Protein AF-A0A3D1G4U6-F1 (afdb_monomer_lite)

Radius of gyration: 23.6 Å; chains: 1; bounding box: 67×40×67 Å

Foldseek 3Di:
DDDPPDDDDDDDQPFLVSVLVVCVVVVPQEAEAADDPVVVRVVVSVVNSCVVNVHHYHYDDDDDDDDDPPDPDDDDPDLVRVVVPDDPPDDDDDPDPDVNVVSVPPDDDPDDDDPPDDDDD

Sequence (121 aa):
PPDPGIPMRTGGFGGVDGLAEYLKSHAIDVLVDATHPYASRMSANAVEACNRTGIRRLTLWRPAWQASGSDDWREFPDWPTLIDALPDGARVFLAAGQDGMIAFSAPEKSSAPEKAGSRRI

Secondary structure (DSSP, 8-state):
----SS----S---HHHHHHHHHHHTT--EEEE---TT-HHHHHHHHHHHHHHT-EEEE--PPPP---TT------SSHHHHHHTSPTT------SHHHHHHHHTSPPP--PPP-------

pLDDT: mean 86.69, std 17.31, range [35.84, 98.56]

Structure (mmCIF, N/CA/C/O backbone):
data_AF-A0A3D1G4U6-F1
#
_entry.id   AF-A0A3D1G4U6-F1
#
loop_
_atom_site.group_PDB
_atom_site.id
_atom_site.type_symbol
_atom_site.label_atom_id
_atom_site.label_alt_id
_atom_site.label_comp_id
_atom_site.label_asym_id
_atom_site.label_entity_id
_atom_site.label_seq_id
_atom_site.pdbx_PDB_ins_code
_atom_site.Cartn_x
_atom_site.Cartn_y
_atom_site.Cartn_z
_atom_site.occ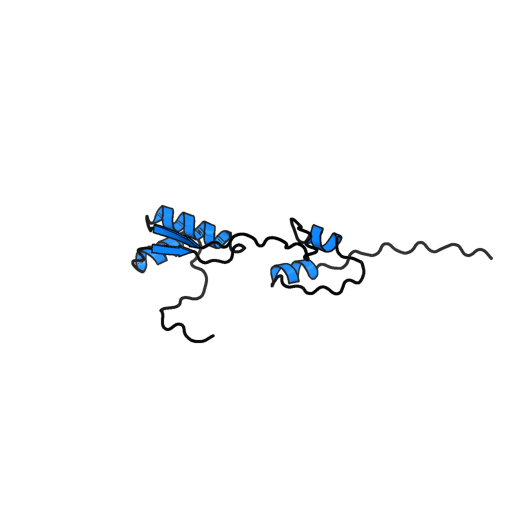upancy
_atom_site.B_iso_or_equiv
_atom_site.auth_seq_id
_atom_site.auth_comp_id
_atom_site.auth_asym_id
_atom_site.auth_atom_id
_atom_site.pdbx_PDB_model_num
ATOM 1 N N . PRO A 1 1 ? -18.555 2.128 -12.667 1.00 64.50 1 PRO A N 1
ATOM 2 C CA . PRO A 1 1 ? -18.678 0.741 -12.150 1.00 64.50 1 PRO A CA 1
ATOM 3 C C . PRO A 1 1 ? -20.097 0.555 -11.600 1.00 64.50 1 PRO A C 1
ATOM 5 O O . PRO A 1 1 ? -20.670 1.565 -11.193 1.00 64.50 1 PRO A O 1
ATOM 8 N N . PRO A 1 2 ? -20.679 -0.655 -11.637 1.00 79.44 2 PRO A N 1
ATOM 9 C CA . PRO A 1 2 ? -21.981 -0.905 -11.020 1.00 79.44 2 PRO A CA 1
ATOM 10 C C . PRO A 1 2 ? -21.927 -0.634 -9.511 1.00 79.44 2 PRO A C 1
ATOM 12 O O . PRO A 1 2 ? -20.878 -0.820 -8.889 1.00 79.44 2 PRO A O 1
ATOM 15 N N . ASP A 1 3 ? -23.044 -0.168 -8.951 1.00 85.19 3 ASP A N 1
ATOM 16 C CA . ASP A 1 3 ? -23.198 0.052 -7.511 1.00 85.19 3 ASP A CA 1
ATOM 17 C C . ASP A 1 3 ? -23.104 -1.299 -6.784 1.00 85.19 3 ASP A C 1
ATOM 19 O O . ASP A 1 3 ? -23.878 -2.209 -7.097 1.00 85.19 3 ASP A O 1
ATOM 23 N N . PRO A 1 4 ? -22.154 -1.474 -5.852 1.00 86.38 4 PRO A N 1
ATOM 24 C CA . PRO A 1 4 ? -21.998 -2.731 -5.137 1.00 86.38 4 PRO A CA 1
ATOM 25 C C . PRO A 1 4 ? -23.122 -3.007 -4.123 1.00 86.38 4 PRO A C 1
ATOM 27 O O . PRO A 1 4 ? -23.116 -4.077 -3.519 1.00 86.38 4 PRO A O 1
ATOM 30 N N . GLY A 1 5 ? -24.076 -2.089 -3.913 1.00 92.75 5 GLY A N 1
ATOM 31 C CA . GLY A 1 5 ? -25.220 -2.304 -3.018 1.00 92.75 5 GLY A CA 1
ATOM 32 C C . GLY A 1 5 ? -24.838 -2.340 -1.536 1.00 92.75 5 GLY A C 1
ATOM 33 O O . GLY A 1 5 ? -25.583 -2.860 -0.707 1.00 92.75 5 GLY A O 1
ATOM 34 N N . ILE A 1 6 ? -23.666 -1.800 -1.203 1.00 91.94 6 ILE A N 1
ATOM 35 C CA . ILE A 1 6 ? -23.134 -1.692 0.155 1.00 91.94 6 ILE A CA 1
ATOM 36 C C . ILE A 1 6 ? -22.736 -0.239 0.428 1.00 91.94 6 ILE A C 1
ATOM 38 O O . ILE A 1 6 ? -22.356 0.468 -0.508 1.00 91.94 6 ILE A O 1
ATOM 42 N N . PRO A 1 7 ? -22.779 0.225 1.690 1.00 92.06 7 PRO A N 1
ATOM 43 C CA . PRO A 1 7 ? -22.301 1.557 2.034 1.00 92.06 7 PRO A CA 1
ATOM 44 C C . PRO A 1 7 ? -20.862 1.772 1.554 1.00 92.06 7 PRO A C 1
ATOM 46 O O . PRO A 1 7 ? -19.962 0.994 1.873 1.00 92.06 7 PRO A O 1
ATOM 49 N N . MET A 1 8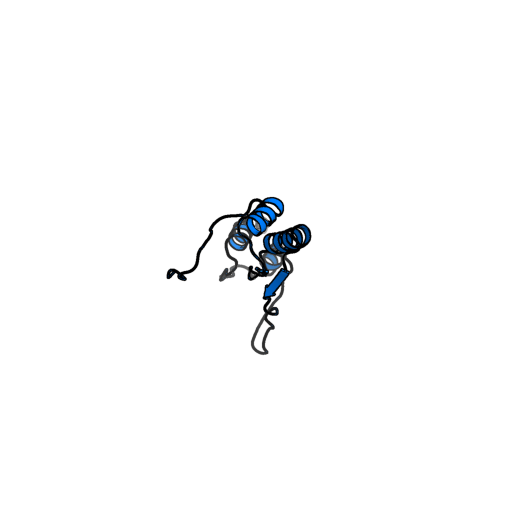 ? -20.645 2.843 0.792 1.00 93.25 8 MET A N 1
ATOM 50 C CA . MET A 1 8 ? -19.332 3.218 0.279 1.00 93.25 8 MET A CA 1
ATOM 51 C C . MET A 1 8 ? -18.896 4.562 0.842 1.00 93.25 8 MET A C 1
ATOM 53 O O . MET A 1 8 ? -19.690 5.490 0.990 1.00 93.25 8 MET A O 1
ATOM 57 N N . ARG A 1 9 ? -17.592 4.682 1.089 1.00 93.31 9 ARG A N 1
ATOM 58 C CA . ARG A 1 9 ? -16.948 5.941 1.446 1.00 93.31 9 ARG A CA 1
ATOM 59 C C . ARG A 1 9 ? -15.796 6.211 0.485 1.00 93.31 9 ARG A C 1
ATOM 61 O O . ARG A 1 9 ? -14.974 5.332 0.237 1.00 93.31 9 ARG A O 1
ATOM 68 N N . THR A 1 10 ? -15.697 7.444 0.001 1.00 94.12 10 THR A N 1
ATOM 69 C CA . THR A 1 10 ? -14.612 7.894 -0.881 1.00 94.12 10 THR A CA 1
ATOM 70 C C . THR A 1 10 ? -13.823 9.021 -0.216 1.00 94.12 10 THR A C 1
ATOM 72 O O . THR A 1 10 ? -14.394 9.874 0.457 1.00 94.12 10 THR A O 1
ATOM 75 N N . GLY A 1 11 ? -12.499 9.015 -0.392 1.00 94.50 11 GLY A N 1
ATOM 76 C CA . GLY A 1 11 ? -11.570 9.989 0.193 1.00 94.50 11 GLY A CA 1
ATOM 77 C C . GLY A 1 11 ? -10.686 9.399 1.296 1.00 94.50 11 GLY A C 1
ATOM 78 O O . GLY A 1 11 ? -10.900 8.279 1.753 1.00 94.50 11 GLY A O 1
ATOM 79 N N . GLY A 1 12 ? -9.676 10.147 1.743 1.00 95.12 12 GLY A N 1
ATOM 80 C CA . GLY A 1 12 ? -8.784 9.714 2.827 1.00 95.12 12 GLY A CA 1
ATOM 81 C C . GLY A 1 12 ? -9.443 9.785 4.207 1.00 95.12 12 GLY A C 1
ATOM 82 O O . GLY A 1 12 ? -10.440 10.480 4.379 1.00 95.12 12 GLY A O 1
ATOM 83 N N . PHE A 1 13 ? -8.876 9.091 5.195 1.00 97.38 13 PHE A N 1
ATOM 84 C CA . PHE A 1 13 ? -9.367 9.104 6.581 1.00 97.38 13 PHE A CA 1
ATOM 85 C C . PHE A 1 13 ? -8.757 10.209 7.450 1.00 97.38 13 PHE A C 1
ATOM 87 O O . PHE A 1 13 ? -9.202 10.389 8.569 1.00 97.38 13 PHE A O 1
ATOM 94 N N . GLY A 1 14 ? -7.752 10.948 6.964 1.00 97.12 14 GLY A N 1
ATOM 95 C CA . GLY A 1 14 ? -6.997 11.891 7.803 1.00 97.12 14 GLY A CA 1
ATOM 96 C C . GLY A 1 14 ? -5.852 11.230 8.581 1.00 97.12 14 GLY A C 1
ATOM 97 O O . GLY A 1 14 ? -5.544 11.629 9.697 1.00 97.12 14 GLY A O 1
ATOM 98 N N . GLY A 1 15 ? -5.217 10.208 7.997 1.00 97.62 15 GLY A N 1
ATOM 99 C CA . GLY A 1 15 ? -4.119 9.475 8.630 1.00 97.62 15 GLY A CA 1
ATOM 100 C C . GLY A 1 15 ? -4.604 8.419 9.622 1.00 97.62 15 GLY A C 1
ATOM 101 O O . GLY A 1 15 ? -5.725 7.923 9.518 1.00 97.62 15 GLY A O 1
ATOM 102 N N . VAL A 1 16 ? -3.728 8.053 10.556 1.00 98.56 16 VAL A N 1
ATOM 103 C CA . VAL A 1 16 ? -3.995 7.040 11.587 1.00 98.56 16 VAL A CA 1
ATOM 104 C C . VAL A 1 16 ? -5.146 7.459 12.498 1.00 98.56 16 VAL A C 1
ATOM 106 O O . VAL A 1 16 ? -6.048 6.661 12.736 1.00 98.56 16 VAL A O 1
ATOM 109 N N . ASP A 1 17 ? -5.120 8.699 12.994 1.00 98.44 17 ASP A N 1
ATOM 110 C CA . ASP A 1 17 ? -6.076 9.167 14.002 1.00 98.44 17 ASP A CA 1
ATOM 111 C C . ASP A 1 17 ? -7.498 9.194 13.456 1.00 98.44 17 ASP A C 1
ATOM 113 O O . ASP A 1 17 ? -8.400 8.610 14.053 1.00 98.44 17 ASP A O 1
ATOM 117 N N . GLY A 1 18 ? -7.686 9.768 12.267 1.00 98.38 18 GLY A N 1
ATOM 118 C CA . GLY A 1 18 ? -9.009 9.795 11.656 1.00 98.38 18 GLY A CA 1
ATOM 119 C C . GLY A 1 18 ? -9.492 8.413 11.194 1.00 98.38 18 GLY A C 1
ATOM 120 O O . GLY A 1 18 ? -10.694 8.151 11.217 1.00 98.38 18 GLY A O 1
ATOM 121 N N . LEU A 1 19 ? -8.592 7.473 10.862 1.00 98.44 19 LEU A N 1
ATOM 122 C CA . LEU A 1 19 ? -8.989 6.078 10.638 1.00 98.44 19 LEU A CA 1
ATOM 123 C C . LEU A 1 19 ? -9.439 5.412 11.947 1.00 98.44 19 LEU A C 1
ATOM 125 O O . LEU A 1 19 ? -10.471 4.750 11.966 1.00 98.44 19 LEU A O 1
ATOM 129 N N . ALA A 1 20 ? -8.708 5.602 13.045 1.00 98.44 20 ALA A N 1
ATOM 130 C CA . ALA A 1 20 ? -9.067 5.052 14.351 1.00 98.44 20 ALA A CA 1
ATOM 131 C C . ALA A 1 20 ? -10.413 5.597 14.861 1.00 98.44 20 ALA A C 1
ATOM 133 O O . ALA A 1 20 ? -11.233 4.840 15.386 1.00 98.44 20 ALA A O 1
ATOM 134 N N . GLU A 1 21 ? -10.660 6.894 14.676 1.00 98.31 21 GLU A N 1
ATOM 135 C CA . GLU A 1 21 ? -11.938 7.527 14.998 1.00 98.31 21 GLU A CA 1
ATOM 136 C 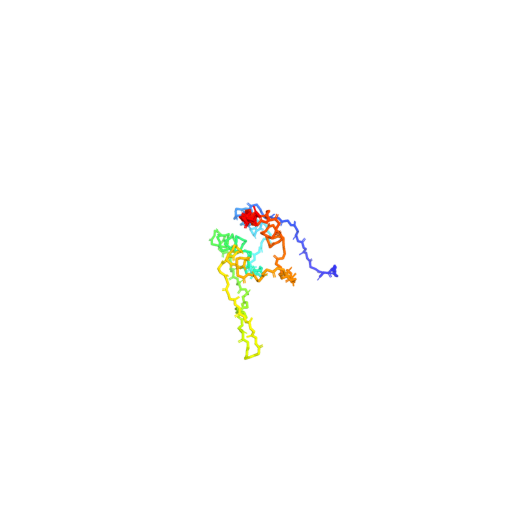C . GLU A 1 21 ? -13.074 6.989 14.124 1.00 98.31 21 GLU A C 1
ATOM 138 O O . GLU A 1 21 ? -14.142 6.650 14.640 1.00 98.31 21 GLU A O 1
ATOM 143 N N . TYR A 1 22 ? -12.842 6.838 12.818 1.00 98.06 22 TYR A N 1
ATOM 144 C CA . TYR A 1 22 ? -13.818 6.249 11.904 1.00 98.06 22 TYR A CA 1
ATOM 145 C C . TYR A 1 22 ? -14.215 4.835 12.339 1.00 98.06 22 TYR A C 1
ATOM 147 O O . TYR A 1 22 ? -15.399 4.536 12.475 1.00 98.06 22 TYR A O 1
ATOM 155 N N . LEU A 1 23 ? -13.224 3.990 12.630 1.00 98.00 23 LEU A N 1
ATOM 156 C CA . LEU A 1 23 ? -13.444 2.620 13.077 1.00 98.00 23 LEU A CA 1
ATOM 157 C C . LEU A 1 23 ? -14.300 2.548 14.356 1.00 98.00 23 LEU A C 1
ATOM 159 O O . LEU A 1 23 ? -15.235 1.751 14.424 1.00 98.00 23 LEU A O 1
ATOM 163 N N . LYS A 1 24 ? -14.027 3.408 15.348 1.00 97.62 24 LYS A N 1
ATOM 164 C CA . LYS A 1 24 ? -14.789 3.458 16.609 1.00 97.62 24 LYS A CA 1
ATOM 165 C C . LYS A 1 24 ? -16.198 4.021 16.425 1.00 97.62 24 LYS A C 1
ATOM 167 O O . LYS A 1 24 ? -17.159 3.421 16.893 1.00 97.62 24 LYS A O 1
ATOM 172 N N . SER A 1 25 ? -16.320 5.163 15.750 1.00 97.38 25 SER A N 1
ATOM 173 C CA . SER A 1 25 ? -17.603 5.857 15.545 1.00 97.38 25 SER A CA 1
ATOM 174 C C . SER A 1 25 ? -18.609 5.032 14.743 1.00 97.38 25 SER A C 1
ATOM 176 O O . SER A 1 25 ? -19.809 5.166 14.956 1.00 97.38 25 SER A O 1
ATOM 178 N N . HIS A 1 26 ? -18.124 4.158 13.859 1.00 96.75 26 HIS A N 1
ATOM 179 C CA . HIS A 1 26 ? -18.958 3.284 13.034 1.00 96.75 26 HIS A CA 1
ATOM 180 C C . HIS A 1 26 ? -19.114 1.875 13.621 1.00 96.75 26 HIS A C 1
ATOM 182 O O . HIS A 1 26 ? -19.671 1.011 12.949 1.00 96.75 26 HIS A O 1
ATOM 188 N N . ALA A 1 27 ? -18.631 1.640 14.849 1.00 96.38 27 ALA A N 1
ATOM 189 C CA . ALA A 1 27 ? -18.687 0.347 15.532 1.00 96.38 27 ALA A CA 1
ATOM 190 C C . ALA A 1 27 ? -18.168 -0.817 14.662 1.00 96.38 27 ALA A C 1
ATOM 192 O O . ALA A 1 27 ? -18.791 -1.870 14.568 1.00 96.38 27 ALA A O 1
ATOM 193 N N . ILE A 1 28 ? -17.032 -0.612 13.987 1.00 97.44 28 ILE A N 1
ATOM 194 C CA . ILE A 1 28 ? -16.430 -1.632 13.124 1.00 97.44 28 ILE A CA 1
ATOM 195 C C . ILE A 1 28 ? -15.710 -2.672 13.990 1.00 97.44 28 ILE A C 1
ATOM 197 O O . ILE A 1 28 ? -14.759 -2.347 14.695 1.00 97.44 28 ILE A O 1
ATOM 201 N N . ASP A 1 29 ? -16.109 -3.940 13.888 1.00 97.12 29 ASP A N 1
ATOM 202 C CA . ASP A 1 29 ? -15.499 -5.037 14.658 1.00 97.12 29 ASP A CA 1
ATOM 203 C C . ASP A 1 29 ? -14.220 -5.608 14.025 1.00 97.12 29 ASP A C 1
ATOM 205 O O . ASP A 1 29 ? -13.343 -6.145 14.716 1.00 97.12 29 ASP A O 1
ATOM 209 N N . VAL A 1 30 ? -14.132 -5.556 12.691 1.00 97.88 30 VAL A N 1
ATOM 210 C CA . VAL A 1 30 ? -13.044 -6.145 11.901 1.00 97.88 30 VAL A CA 1
ATOM 211 C C . VAL A 1 30 ? -12.719 -5.254 10.707 1.00 97.88 30 VAL A C 1
ATOM 213 O O . VAL A 1 30 ? -13.601 -4.896 9.930 1.00 97.88 30 VAL A O 1
ATOM 216 N N . LEU A 1 31 ? -11.433 -4.956 10.520 1.00 97.62 31 LEU A N 1
ATOM 217 C CA . LEU A 1 31 ? -10.909 -4.299 9.327 1.00 97.62 31 LEU A CA 1
ATOM 218 C C . LEU A 1 31 ? -10.284 -5.332 8.380 1.00 97.62 31 LEU A C 1
ATOM 220 O O . LEU A 1 31 ? -9.330 -6.020 8.747 1.00 97.62 31 LEU A O 1
ATOM 224 N N . VAL A 1 32 ? -10.778 -5.402 7.143 1.00 96.81 32 VAL A N 1
ATOM 225 C CA . VAL A 1 32 ? -10.135 -6.162 6.061 1.00 96.81 32 VAL A CA 1
ATOM 226 C C . VAL A 1 32 ? -9.336 -5.194 5.190 1.00 96.81 32 VAL A C 1
ATOM 228 O O . VAL A 1 32 ? -9.902 -4.379 4.466 1.00 96.81 32 VAL A O 1
ATOM 231 N N . ASP A 1 33 ? -8.012 -5.279 5.269 1.00 95.50 33 ASP A N 1
ATOM 232 C CA . ASP A 1 33 ? -7.088 -4.529 4.427 1.00 95.50 33 ASP A CA 1
ATOM 233 C C . ASP A 1 33 ? -6.870 -5.272 3.102 1.00 95.50 33 ASP A C 1
ATOM 235 O O . ASP A 1 33 ? -6.131 -6.258 3.026 1.00 95.50 33 ASP A O 1
ATOM 239 N N . ALA A 1 34 ? -7.560 -4.789 2.070 1.00 93.50 34 ALA A N 1
ATOM 240 C CA . ALA A 1 34 ? -7.445 -5.232 0.682 1.00 93.50 34 ALA A CA 1
ATOM 241 C C . ALA A 1 34 ? -6.829 -4.132 -0.205 1.00 93.50 34 ALA A C 1
ATOM 243 O O . ALA A 1 34 ? -7.201 -3.972 -1.369 1.00 93.50 34 ALA A O 1
ATOM 244 N N . THR A 1 35 ? -5.940 -3.311 0.360 1.00 92.56 35 THR A N 1
ATOM 245 C CA . THR A 1 35 ? -5.256 -2.254 -0.391 1.00 92.56 35 THR A CA 1
ATOM 246 C C . THR A 1 35 ? -4.244 -2.831 -1.388 1.00 92.56 35 THR A C 1
ATOM 248 O O . THR A 1 35 ? -3.765 -3.956 -1.252 1.00 92.56 35 THR A O 1
ATOM 251 N N . HIS A 1 36 ? -3.924 -2.064 -2.435 1.00 88.88 36 HIS A N 1
ATOM 252 C CA . HIS A 1 36 ? -2.899 -2.460 -3.403 1.00 88.88 36 HIS A CA 1
ATOM 253 C C . HIS A 1 36 ? -1.530 -2.610 -2.705 1.00 88.88 36 HIS A C 1
ATOM 255 O O . HIS A 1 36 ? -1.230 -1.784 -1.846 1.00 88.88 36 HIS A O 1
ATOM 261 N N . PRO A 1 37 ? -0.649 -3.556 -3.094 1.00 86.00 37 PRO A N 1
ATOM 262 C CA . PRO A 1 37 ? 0.681 -3.706 -2.483 1.00 86.00 37 PRO A CA 1
ATOM 263 C C . PRO A 1 37 ? 1.535 -2.422 -2.460 1.00 86.00 37 PRO A C 1
ATOM 265 O O . PRO A 1 37 ? 2.295 -2.197 -1.524 1.00 86.00 37 PRO A O 1
ATOM 268 N N . TYR A 1 38 ? 1.372 -1.548 -3.460 1.00 84.81 38 TYR A N 1
ATOM 269 C CA . TYR A 1 38 ? 2.036 -0.233 -3.511 1.00 84.81 38 TYR A CA 1
ATOM 270 C C . TYR A 1 38 ? 1.414 0.832 -2.587 1.00 84.81 38 TYR A C 1
ATOM 272 O O . TYR A 1 38 ? 2.005 1.887 -2.383 1.00 84.81 38 TYR A O 1
ATOM 280 N N . ALA A 1 39 ? 0.255 0.581 -1.974 1.00 89.69 39 ALA A N 1
ATOM 281 C CA . ALA A 1 39 ? -0.399 1.497 -1.036 1.00 89.69 39 ALA A CA 1
ATOM 282 C C . ALA A 1 39 ? 0.150 1.363 0.401 1.00 89.69 39 ALA A C 1
ATOM 284 O O . ALA A 1 39 ? -0.602 1.468 1.373 1.00 89.69 39 ALA A O 1
ATOM 285 N N . SER A 1 40 ? 1.467 1.182 0.539 1.00 90.50 40 SER A N 1
ATOM 286 C CA . SER A 1 40 ? 2.161 0.870 1.799 1.00 90.50 40 SER A CA 1
ATOM 287 C C . SER A 1 40 ? 1.805 1.817 2.948 1.00 90.50 40 SER A C 1
ATOM 289 O O . SER A 1 40 ? 1.601 1.377 4.079 1.00 90.50 40 SER A O 1
ATOM 291 N N . ARG A 1 41 ? 1.646 3.117 2.662 1.00 94.69 41 ARG A N 1
ATOM 292 C CA . ARG A 1 41 ? 1.232 4.121 3.654 1.00 94.69 41 ARG A CA 1
ATOM 293 C C . ARG A 1 41 ? -0.161 3.849 4.225 1.00 94.69 41 ARG A C 1
ATOM 295 O O . ARG A 1 41 ? -0.367 4.023 5.421 1.00 94.69 41 ARG A O 1
ATOM 302 N N . MET A 1 42 ? -1.126 3.451 3.393 1.00 95.88 42 MET A N 1
ATOM 303 C CA . MET A 1 42 ? -2.481 3.159 3.869 1.00 95.88 42 MET A CA 1
ATOM 304 C C . MET A 1 42 ? -2.496 1.880 4.708 1.00 95.88 42 MET A C 1
ATOM 306 O O . MET A 1 42 ? -3.109 1.870 5.773 1.00 95.88 42 MET A O 1
ATOM 310 N N . SER A 1 43 ? -1.767 0.844 4.284 1.00 95.38 43 SER A N 1
ATOM 311 C CA . SER A 1 43 ? -1.635 -0.400 5.052 1.00 95.38 43 SER A CA 1
ATOM 312 C C . SER A 1 43 ? -0.962 -0.154 6.409 1.00 95.38 43 SER A C 1
ATOM 314 O O . SER A 1 43 ? -1.432 -0.643 7.434 1.00 95.38 43 SER A O 1
ATOM 316 N N . ALA A 1 44 ? 0.088 0.676 6.455 1.00 96.81 44 ALA A N 1
ATOM 317 C CA . ALA A 1 44 ? 0.736 1.082 7.705 1.00 96.81 44 ALA A CA 1
ATOM 318 C C . ALA A 1 44 ? -0.224 1.848 8.630 1.00 96.81 44 ALA A C 1
ATOM 320 O O . ALA A 1 44 ? -0.297 1.560 9.825 1.00 96.81 44 ALA A O 1
ATOM 321 N N . ASN A 1 45 ? -1.021 2.768 8.076 1.00 97.94 45 ASN A N 1
ATOM 322 C CA . ASN A 1 45 ? -2.040 3.473 8.851 1.00 97.94 45 ASN A CA 1
ATOM 323 C C . ASN A 1 45 ? -3.092 2.513 9.424 1.00 97.94 45 ASN A C 1
ATOM 325 O O . ASN A 1 45 ? -3.503 2.676 10.570 1.00 97.94 45 ASN A O 1
ATOM 329 N N . ALA A 1 46 ? -3.516 1.514 8.644 1.00 97.56 46 ALA A N 1
ATOM 330 C CA . ALA A 1 46 ? -4.469 0.495 9.072 1.00 97.56 46 ALA A CA 1
ATOM 331 C C . ALA A 1 46 ? -3.925 -0.364 10.222 1.00 97.56 46 ALA A C 1
ATOM 333 O O . ALA A 1 46 ? -4.647 -0.615 11.185 1.00 97.56 46 ALA A O 1
ATOM 334 N N . VAL A 1 47 ? -2.653 -0.776 10.155 1.00 97.69 47 VAL A N 1
ATOM 335 C CA . VAL A 1 47 ? -1.972 -1.488 11.251 1.00 97.69 47 VAL A CA 1
ATOM 336 C C . VAL A 1 47 ? -2.027 -0.665 12.535 1.00 97.69 47 VAL A C 1
ATOM 338 O O . VAL A 1 47 ? -2.512 -1.151 13.556 1.00 97.69 47 VAL A O 1
ATOM 341 N N . GLU A 1 48 ? -1.578 0.586 12.477 1.00 98.44 48 GLU A N 1
ATOM 342 C CA . GLU A 1 48 ? -1.486 1.437 13.661 1.00 98.44 48 GLU A CA 1
ATOM 343 C C . GLU A 1 48 ? -2.869 1.800 14.228 1.00 98.44 48 GLU A C 1
ATOM 345 O O . GLU A 1 48 ? -3.081 1.750 15.440 1.00 98.44 48 GLU A O 1
ATOM 350 N N . ALA A 1 49 ? -3.849 2.106 13.374 1.00 98.38 49 ALA A N 1
ATOM 351 C CA . ALA A 1 49 ? -5.209 2.401 13.818 1.00 98.38 49 ALA A CA 1
ATOM 352 C C . ALA A 1 49 ? -5.857 1.192 14.514 1.00 98.38 49 ALA A C 1
ATOM 354 O O . ALA A 1 49 ? -6.487 1.345 15.563 1.00 98.38 49 ALA A O 1
ATOM 355 N N . CYS A 1 50 ? -5.671 -0.021 13.985 1.00 98.19 50 CYS A N 1
ATOM 356 C CA . CYS A 1 50 ? -6.134 -1.247 14.636 1.00 98.19 50 CYS A CA 1
ATOM 357 C C . CYS A 1 50 ? -5.437 -1.480 15.983 1.00 98.19 50 CYS A C 1
ATOM 359 O O . CYS A 1 50 ? -6.115 -1.782 16.964 1.00 98.19 50 CYS A O 1
ATOM 361 N N . ASN A 1 51 ? -4.123 -1.244 16.076 1.00 97.94 51 ASN A N 1
ATOM 362 C CA . ASN A 1 51 ? -3.388 -1.342 17.343 1.00 97.94 51 ASN A CA 1
ATOM 363 C C . ASN A 1 51 ? -3.942 -0.378 18.409 1.00 97.94 51 ASN A C 1
ATOM 365 O O . ASN A 1 51 ? -4.128 -0.772 19.558 1.00 97.94 51 ASN A O 1
ATOM 369 N N . ARG A 1 52 ? -4.262 0.868 18.032 1.00 97.81 52 ARG A N 1
ATOM 370 C CA . ARG A 1 52 ? -4.820 1.888 18.946 1.00 97.81 52 ARG A CA 1
ATOM 371 C C . ARG A 1 52 ? -6.257 1.613 19.383 1.00 97.81 52 ARG A C 1
ATOM 373 O O . ARG A 1 52 ? -6.689 2.074 20.439 1.00 97.81 52 ARG A O 1
ATOM 380 N N . THR A 1 53 ? -7.034 0.947 18.538 1.00 97.94 53 THR A N 1
ATOM 381 C CA . THR A 1 53 ? -8.472 0.725 18.756 1.00 97.94 53 THR A CA 1
ATOM 382 C C . THR A 1 53 ? -8.774 -0.641 19.366 1.00 97.94 53 THR A C 1
ATOM 384 O O . THR A 1 53 ? -9.839 -0.802 19.951 1.00 97.94 53 THR A O 1
ATOM 387 N N . GLY A 1 54 ? -7.859 -1.608 19.241 1.00 97.50 54 GLY A N 1
ATOM 388 C CA . GLY A 1 54 ? -8.096 -3.010 19.590 1.00 97.50 54 GLY A CA 1
ATOM 389 C C . GLY A 1 54 ? -8.924 -3.775 18.548 1.00 97.50 54 GLY A C 1
ATOM 390 O O . GLY A 1 54 ? -9.282 -4.928 18.780 1.00 97.50 54 GLY A O 1
ATOM 391 N N . ILE A 1 55 ? -9.234 -3.158 17.403 1.00 98.00 55 ILE A N 1
ATOM 392 C CA . ILE A 1 55 ? -10.030 -3.773 16.334 1.00 98.00 55 ILE A CA 1
ATOM 393 C C . ILE A 1 55 ? -9.192 -4.803 15.588 1.00 98.00 55 ILE A C 1
ATOM 395 O O . ILE A 1 55 ? -8.039 -4.559 15.222 1.00 98.00 55 ILE A O 1
ATOM 399 N N . ARG A 1 56 ? -9.789 -5.970 15.331 1.00 97.69 56 ARG A N 1
ATOM 400 C CA . ARG A 1 56 ? -9.114 -7.059 14.622 1.00 97.69 56 ARG A CA 1
ATOM 401 C C . ARG A 1 56 ? -8.880 -6.677 13.167 1.00 97.69 56 ARG A C 1
ATOM 403 O O . ARG A 1 56 ? -9.747 -6.098 12.520 1.00 97.69 56 ARG A O 1
ATOM 410 N N . ARG A 1 57 ? -7.718 -7.055 12.638 1.00 97.38 57 ARG A N 1
ATOM 411 C CA . ARG A 1 57 ? -7.310 -6.752 11.266 1.00 97.38 57 ARG A CA 1
ATOM 412 C C . ARG A 1 57 ? -6.961 -8.026 10.512 1.00 97.38 57 ARG A C 1
ATOM 414 O O . ARG A 1 57 ? -6.228 -8.863 11.032 1.00 97.38 57 ARG A O 1
ATOM 421 N N . LEU A 1 58 ? -7.437 -8.134 9.278 1.00 96.94 58 LEU A N 1
ATOM 422 C CA . LEU A 1 58 ? -7.038 -9.155 8.312 1.00 96.94 58 LEU A CA 1
ATOM 423 C C . LEU A 1 58 ? -6.440 -8.460 7.089 1.00 96.94 58 LEU A C 1
ATOM 425 O O . LEU A 1 58 ? -7.056 -7.543 6.561 1.00 96.94 58 LEU A O 1
ATOM 429 N N . THR A 1 59 ? -5.277 -8.905 6.617 1.00 93.75 59 THR A N 1
ATOM 430 C CA . THR A 1 59 ? -4.718 -8.442 5.338 1.00 93.75 59 THR A CA 1
ATOM 431 C C . THR A 1 59 ? -4.808 -9.548 4.313 1.00 93.75 59 THR A C 1
ATOM 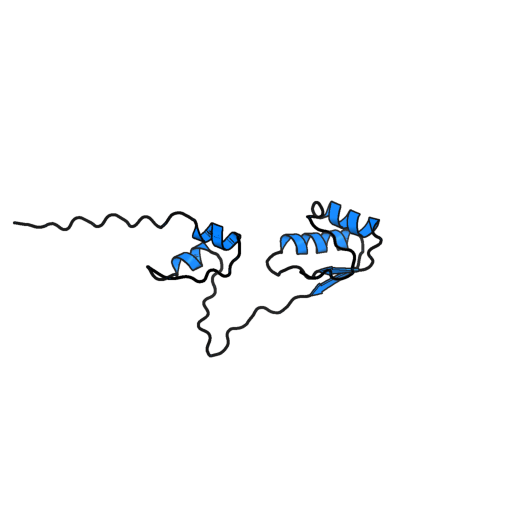433 O O . THR A 1 59 ? -4.391 -10.675 4.572 1.00 93.75 59 THR A O 1
ATOM 436 N N . LEU A 1 60 ? -5.323 -9.205 3.138 1.00 90.38 60 LEU A N 1
ATOM 437 C CA . LEU A 1 60 ? -5.341 -10.093 1.988 1.00 90.38 60 LEU A CA 1
ATOM 438 C C . LEU A 1 60 ? -4.210 -9.683 1.051 1.00 90.38 60 LEU A C 1
ATOM 440 O O . LEU A 1 60 ? -4.269 -8.628 0.426 1.00 90.38 60 LEU A O 1
ATOM 444 N N . TRP A 1 61 ? -3.182 -10.523 0.948 1.00 85.94 61 TRP A N 1
ATOM 445 C CA . TRP A 1 61 ? -2.072 -10.298 0.028 1.00 85.94 61 TRP A CA 1
ATOM 446 C C . TRP A 1 61 ? -1.967 -11.442 -0.971 1.00 85.94 61 TRP A C 1
ATOM 448 O O . TRP A 1 61 ? -2.113 -12.612 -0.613 1.00 85.94 61 TRP A O 1
ATOM 458 N N . ARG A 1 62 ? -1.722 -11.099 -2.236 1.00 86.31 62 ARG A N 1
ATOM 459 C CA . ARG A 1 62 ? -1.313 -12.075 -3.245 1.00 86.31 62 ARG A CA 1
ATOM 460 C C . ARG A 1 62 ? 0.214 -12.111 -3.288 1.00 86.31 62 ARG A C 1
ATOM 462 O O . ARG A 1 62 ? 0.815 -11.039 -3.234 1.00 86.31 62 ARG A O 1
ATOM 469 N N . PRO A 1 63 ? 0.833 -13.298 -3.411 1.00 87.19 63 PRO A N 1
ATOM 470 C CA . PRO A 1 63 ? 2.263 -13.392 -3.667 1.00 87.19 63 PRO A CA 1
ATOM 471 C C . PRO A 1 63 ? 2.656 -12.571 -4.895 1.00 87.19 63 PRO A C 1
ATOM 473 O O . PRO A 1 63 ? 1.861 -12.431 -5.830 1.00 87.19 63 PRO A O 1
ATOM 476 N N . ALA A 1 64 ? 3.891 -1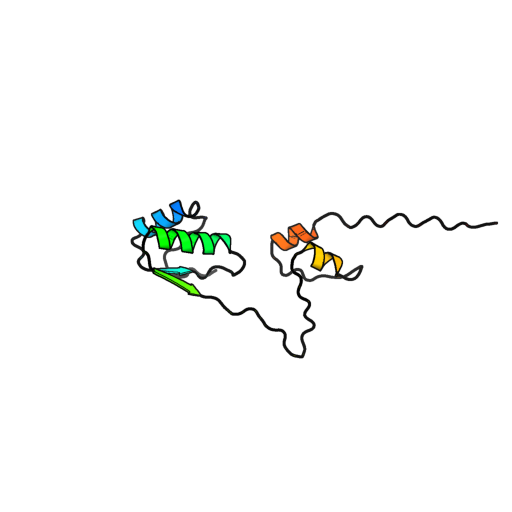2.071 -4.894 1.00 90.25 64 ALA A N 1
ATOM 477 C CA . ALA A 1 64 ? 4.479 -11.479 -6.086 1.00 90.25 64 ALA A CA 1
ATOM 478 C C . ALA A 1 64 ? 4.407 -12.475 -7.252 1.00 90.25 64 ALA A C 1
ATOM 480 O O . ALA A 1 64 ? 4.534 -13.691 -7.057 1.00 90.25 64 ALA A O 1
ATOM 481 N N . TRP A 1 65 ? 4.182 -11.959 -8.458 1.00 92.81 65 TRP A N 1
ATOM 482 C CA . TRP A 1 65 ? 4.252 -12.797 -9.643 1.00 92.81 65 TRP A CA 1
ATOM 483 C C . TRP A 1 65 ? 5.661 -13.359 -9.817 1.00 92.81 65 TRP A C 1
ATOM 485 O O . TRP A 1 65 ? 6.646 -12.733 -9.435 1.00 92.81 65 TRP A O 1
ATOM 495 N N . GLN A 1 66 ? 5.731 -14.545 -10.406 1.00 94.44 66 GLN A N 1
ATOM 496 C CA . GLN A 1 66 ? 6.982 -15.210 -10.735 1.00 94.44 66 GLN A CA 1
ATOM 497 C C . GLN A 1 66 ? 7.052 -15.363 -12.247 1.00 94.44 66 GLN A C 1
ATOM 499 O O . GLN A 1 66 ? 6.057 -15.754 -12.864 1.00 94.44 66 GLN A O 1
ATOM 504 N N . ALA A 1 67 ? 8.214 -15.062 -12.821 1.00 94.38 67 ALA A N 1
ATOM 505 C CA . ALA A 1 67 ? 8.469 -15.291 -14.234 1.00 94.38 67 ALA A CA 1
ATOM 506 C C . ALA A 1 67 ? 8.335 -16.789 -14.556 1.00 94.38 67 ALA A C 1
ATOM 508 O O . ALA A 1 67 ? 8.849 -17.649 -13.835 1.00 94.38 67 ALA A O 1
ATOM 509 N N . SER A 1 68 ? 7.635 -17.103 -15.639 1.00 93.25 68 SER A N 1
ATOM 510 C CA . SER A 1 68 ? 7.579 -18.443 -16.216 1.00 93.25 68 SER A CA 1
ATOM 511 C C . SER A 1 68 ? 8.720 -18.653 -17.220 1.00 93.25 68 SER A C 1
ATOM 513 O O . SER A 1 68 ? 9.422 -17.718 -17.593 1.00 93.25 68 SER A O 1
ATOM 515 N N . GLY A 1 69 ? 8.919 -19.888 -17.692 1.00 92.88 69 GLY A N 1
ATOM 516 C CA . GLY A 1 69 ? 10.051 -20.227 -18.568 1.00 92.88 69 GLY A CA 1
ATOM 517 C C . GLY A 1 69 ? 10.090 -19.502 -19.922 1.00 92.88 69 GLY A C 1
ATOM 518 O O . GLY A 1 69 ? 11.117 -19.542 -20.590 1.00 92.88 69 GLY A O 1
ATOM 519 N N . SER A 1 70 ? 8.999 -18.855 -20.337 1.00 93.94 70 SER A N 1
ATOM 520 C CA . SER A 1 70 ? 8.929 -18.052 -21.566 1.00 93.94 70 SER A CA 1
ATOM 521 C C . SER A 1 70 ? 9.060 -16.543 -21.335 1.00 93.94 70 SER A C 1
ATOM 523 O O . SER A 1 70 ? 9.037 -15.785 -22.302 1.00 93.94 70 SER A O 1
ATOM 525 N N . ASP A 1 71 ? 9.154 -16.101 -20.084 1.00 96.56 71 ASP A N 1
ATOM 526 C CA . ASP A 1 71 ? 9.188 -14.688 -19.725 1.00 96.56 71 ASP A CA 1
ATOM 527 C C . ASP A 1 71 ? 10.629 -14.141 -19.713 1.00 96.56 71 ASP A C 1
ATOM 529 O O . ASP A 1 71 ? 11.517 -14.718 -19.090 1.00 96.56 71 ASP A O 1
ATOM 533 N N . ASP A 1 72 ? 10.862 -12.992 -20.358 1.00 94.62 72 ASP A N 1
ATOM 534 C CA . ASP A 1 72 ? 12.127 -12.230 -20.290 1.00 94.62 72 ASP A CA 1
ATOM 535 C C . ASP A 1 72 ? 11.968 -11.062 -19.307 1.00 94.62 72 ASP A C 1
ATOM 537 O O . ASP A 1 72 ? 11.805 -9.902 -19.692 1.00 94.62 72 ASP A O 1
ATOM 541 N N . TRP A 1 73 ? 11.902 -11.385 -18.014 1.00 95.44 73 TRP A N 1
ATOM 542 C CA . TRP A 1 73 ? 11.749 -10.384 -16.958 1.00 95.44 73 TRP A CA 1
ATOM 543 C C . TRP A 1 73 ? 13.103 -9.849 -16.507 1.00 95.44 73 TRP A C 1
ATOM 545 O O . TRP A 1 73 ? 14.064 -10.593 -16.315 1.00 95.44 73 TRP A O 1
ATOM 555 N N . ARG A 1 74 ? 13.152 -8.538 -16.277 1.00 94.94 74 ARG A N 1
ATOM 556 C CA . ARG A 1 74 ? 14.246 -7.860 -15.580 1.00 94.94 74 ARG A CA 1
ATOM 557 C C . ARG A 1 74 ? 13.635 -7.054 -14.451 1.00 94.94 74 ARG A C 1
ATOM 559 O O . ARG A 1 74 ? 12.703 -6.283 -14.676 1.00 94.94 74 ARG A O 1
ATOM 566 N N . GLU A 1 75 ? 14.142 -7.264 -13.249 1.00 94.81 75 GLU A N 1
ATOM 567 C CA . GLU A 1 75 ? 13.687 -6.556 -12.060 1.00 94.81 75 GLU A CA 1
ATOM 568 C C . GLU A 1 75 ? 14.585 -5.349 -11.806 1.00 94.81 75 GLU A C 1
ATOM 570 O O . GLU A 1 75 ? 15.811 -5.440 -11.897 1.00 94.81 75 GLU A O 1
ATOM 575 N N . PHE A 1 76 ? 13.964 -4.221 -11.477 1.00 94.62 76 PHE A N 1
ATOM 576 C CA . PHE A 1 76 ? 14.652 -2.975 -11.169 1.00 94.62 76 PHE A CA 1
ATOM 577 C C . PHE A 1 76 ? 14.161 -2.456 -9.817 1.00 94.62 76 PHE A C 1
ATOM 579 O O . PHE A 1 76 ? 12.958 -2.518 -9.547 1.00 94.62 76 PHE A O 1
ATOM 586 N N . PRO A 1 77 ? 15.060 -1.954 -8.956 1.00 93.06 77 PRO A N 1
ATOM 587 C CA . PRO A 1 77 ? 14.683 -1.455 -7.637 1.00 93.06 77 PRO A CA 1
ATOM 588 C C . PRO A 1 77 ? 13.941 -0.112 -7.695 1.00 93.06 77 PRO A C 1
ATOM 590 O O . PRO A 1 77 ? 13.236 0.235 -6.748 1.00 93.06 77 PRO A O 1
ATOM 593 N N . ASP A 1 78 ? 14.100 0.649 -8.782 1.00 90.69 78 ASP A N 1
ATOM 594 C CA . ASP A 1 78 ? 13.551 1.993 -8.931 1.00 90.69 78 ASP A CA 1
ATOM 595 C C . ASP A 1 78 ? 13.380 2.406 -10.405 1.00 90.69 78 ASP A C 1
ATOM 597 O O . ASP A 1 78 ? 13.798 1.715 -11.337 1.00 90.69 78 ASP A O 1
ATOM 601 N N . TRP A 1 79 ? 12.727 3.552 -10.620 1.00 92.06 79 TRP A N 1
ATOM 602 C CA . TRP A 1 79 ? 12.487 4.079 -11.963 1.00 92.06 79 TRP A CA 1
ATOM 603 C C . TRP A 1 79 ? 13.759 4.507 -12.706 1.00 92.06 79 TRP A C 1
ATOM 605 O O . TRP A 1 79 ? 13.862 4.161 -13.882 1.00 92.06 79 TRP A O 1
ATOM 615 N N . PRO A 1 80 ? 14.721 5.232 -12.096 1.00 92.12 80 PRO A N 1
ATOM 616 C CA . PRO A 1 80 ? 15.941 5.627 -12.798 1.00 92.12 80 PRO A CA 1
ATOM 617 C C . PRO A 1 80 ? 16.730 4.442 -13.360 1.00 92.12 80 PRO A C 1
ATOM 619 O O . PRO A 1 80 ? 17.102 4.465 -14.529 1.00 92.12 80 PRO A O 1
ATOM 622 N N . THR A 1 81 ? 16.925 3.382 -12.570 1.00 94.44 81 THR A N 1
ATOM 623 C CA . THR A 1 81 ? 17.654 2.182 -13.019 1.00 94.44 81 THR A CA 1
ATOM 624 C C . THR A 1 81 ? 16.939 1.456 -14.156 1.00 94.44 81 THR A C 1
ATOM 626 O O . THR A 1 81 ? 17.594 0.980 -15.082 1.00 94.44 81 THR A O 1
ATOM 629 N N . LEU A 1 82 ? 15.604 1.420 -14.133 1.00 94.56 82 LEU A N 1
ATOM 630 C CA . LEU A 1 82 ? 14.802 0.903 -15.240 1.00 94.56 82 LEU A CA 1
ATOM 631 C C . LEU A 1 82 ? 14.978 1.750 -16.504 1.00 94.56 82 LEU A C 1
ATOM 633 O O . LEU A 1 82 ? 15.215 1.197 -17.575 1.00 94.56 82 LEU A O 1
ATOM 637 N N . ILE A 1 83 ? 14.866 3.078 -16.390 1.00 92.50 83 ILE A N 1
ATOM 638 C CA . ILE A 1 83 ? 14.977 4.009 -17.524 1.00 92.50 83 ILE A CA 1
ATOM 639 C C . ILE A 1 83 ? 16.369 3.922 -18.157 1.00 92.50 83 ILE A C 1
ATOM 641 O O . ILE A 1 83 ? 16.485 3.890 -19.379 1.00 92.50 83 ILE A O 1
ATOM 645 N N . ASP A 1 84 ? 17.417 3.819 -17.339 1.00 92.69 84 ASP A N 1
ATOM 646 C CA . ASP A 1 84 ? 18.800 3.674 -17.797 1.00 92.69 84 ASP A CA 1
ATOM 647 C C . ASP A 1 84 ? 19.061 2.365 -18.550 1.00 92.69 84 ASP A C 1
ATOM 649 O O . ASP A 1 84 ? 19.956 2.316 -19.393 1.00 92.69 84 ASP A O 1
ATOM 653 N N . ALA A 1 85 ? 18.292 1.315 -18.261 1.00 94.94 85 ALA A N 1
ATOM 654 C CA . ALA A 1 85 ? 18.413 0.014 -18.906 1.00 94.94 85 ALA A CA 1
ATOM 655 C C . ALA A 1 85 ? 17.615 -0.105 -20.216 1.00 94.94 85 ALA A C 1
ATOM 657 O O . ALA A 1 85 ? 17.724 -1.123 -20.908 1.00 94.94 85 ALA A O 1
ATOM 658 N N . LEU A 1 86 ? 16.796 0.894 -20.561 1.00 93.62 86 LEU A N 1
ATOM 659 C CA . LEU A 1 86 ? 16.041 0.882 -21.808 1.00 93.62 86 LEU A CA 1
ATOM 660 C C . LEU A 1 86 ? 16.971 1.107 -23.011 1.00 93.62 86 LEU A C 1
ATOM 662 O O . LEU A 1 86 ? 17.817 1.999 -22.971 1.00 93.62 86 LEU A O 1
ATOM 666 N N . PRO A 1 87 ? 16.801 0.348 -24.109 1.00 92.94 87 PRO A N 1
ATOM 667 C CA . PRO A 1 87 ? 17.499 0.630 -25.356 1.00 92.94 87 PRO A CA 1
ATOM 668 C C . PRO A 1 87 ? 17.127 2.001 -25.927 1.00 92.94 87 PRO A C 1
ATOM 670 O O . PRO A 1 87 ? 15.975 2.439 -25.826 1.00 92.94 87 PRO A O 1
ATOM 673 N N . ASP A 1 88 ? 18.073 2.626 -26.624 1.00 90.44 88 ASP A N 1
ATOM 674 C CA . ASP A 1 88 ? 17.819 3.866 -27.354 1.00 90.44 88 ASP A CA 1
ATOM 675 C C . ASP A 1 88 ? 16.680 3.679 -28.373 1.00 90.44 88 ASP A C 1
ATOM 677 O O . ASP A 1 88 ? 16.645 2.714 -29.141 1.00 90.44 88 ASP A O 1
ATOM 681 N N . GLY A 1 89 ? 15.719 4.608 -28.372 1.00 90.31 89 GLY A N 1
ATOM 682 C CA . GLY A 1 89 ? 14.554 4.564 -29.264 1.00 90.31 89 GLY A CA 1
ATOM 683 C C . GLY A 1 89 ? 13.482 3.529 -28.892 1.00 90.31 89 GLY A C 1
ATOM 684 O O . GLY A 1 89 ? 12.605 3.242 -29.714 1.00 90.31 89 GLY A O 1
ATOM 685 N N . ALA A 1 90 ? 13.517 2.962 -27.679 1.00 92.56 90 ALA A N 1
ATOM 686 C CA . ALA A 1 90 ? 12.509 2.010 -27.221 1.00 92.56 90 ALA A CA 1
ATOM 687 C C . ALA A 1 90 ? 11.080 2.588 -27.257 1.00 92.56 90 ALA A C 1
ATOM 689 O O . ALA A 1 90 ? 10.806 3.705 -26.819 1.00 92.56 90 ALA A O 1
ATOM 690 N N . ARG A 1 91 ? 10.129 1.776 -27.732 1.00 93.44 91 ARG A N 1
ATOM 691 C CA . ARG A 1 91 ? 8.691 2.075 -27.686 1.00 93.44 91 ARG A CA 1
ATOM 692 C C . ARG A 1 91 ? 8.073 1.366 -26.486 1.00 93.44 91 ARG A C 1
ATOM 694 O O . ARG A 1 91 ? 7.698 0.200 -26.577 1.00 93.44 91 ARG A O 1
ATOM 701 N N . VAL A 1 92 ? 8.007 2.064 -25.358 1.00 91.75 92 VAL A N 1
ATOM 702 C CA . VAL A 1 92 ? 7.612 1.482 -24.068 1.00 91.75 92 VAL A CA 1
ATOM 703 C C . VAL A 1 92 ? 6.092 1.455 -23.912 1.00 91.75 92 VAL A C 1
ATOM 705 O O . VAL A 1 92 ? 5.421 2.473 -24.078 1.00 91.75 92 VAL A O 1
ATOM 708 N N . PHE A 1 93 ? 5.544 0.300 -23.528 1.00 93.00 93 PHE A N 1
ATOM 709 C CA . PHE A 1 93 ? 4.196 0.225 -22.968 1.00 93.00 93 PHE A CA 1
ATOM 710 C C . PHE A 1 93 ? 4.259 0.453 -21.451 1.00 93.00 93 PHE A C 1
ATOM 712 O O . PHE A 1 93 ? 4.674 -0.425 -20.698 1.00 93.00 93 PHE A O 1
ATOM 719 N N . LEU A 1 94 ? 3.874 1.651 -21.001 1.00 91.19 94 LEU A N 1
ATOM 720 C CA . LEU A 1 94 ? 4.012 2.068 -19.605 1.00 91.19 94 LEU A CA 1
ATOM 721 C C . LEU A 1 94 ? 2.764 1.725 -18.773 1.00 91.19 94 LEU A C 1
ATOM 723 O O . LEU A 1 94 ? 1.855 2.537 -18.615 1.00 91.19 94 LEU A O 1
ATOM 727 N N . ALA A 1 95 ? 2.742 0.527 -18.190 1.00 92.06 95 ALA A N 1
ATOM 728 C CA . ALA A 1 95 ? 1.677 0.064 -17.293 1.00 92.06 95 ALA A CA 1
ATOM 729 C C . ALA A 1 95 ? 1.932 0.434 -15.810 1.00 92.06 95 ALA A C 1
ATOM 731 O O . ALA A 1 95 ? 1.792 -0.402 -14.923 1.00 92.06 95 ALA A O 1
ATOM 732 N N . ALA A 1 96 ? 2.335 1.682 -15.537 1.00 88.06 96 ALA A N 1
ATOM 733 C CA . ALA A 1 96 ? 2.870 2.112 -14.234 1.00 88.06 96 ALA A CA 1
ATOM 734 C C . ALA A 1 96 ? 2.051 3.199 -13.504 1.00 88.06 96 ALA A C 1
ATOM 736 O O . ALA A 1 96 ? 2.475 3.721 -12.472 1.00 88.06 96 ALA A O 1
ATOM 737 N N . GLY A 1 97 ? 0.879 3.562 -14.032 1.00 86.50 97 GLY A N 1
ATOM 738 C CA . GLY A 1 97 ? 0.041 4.613 -13.450 1.00 86.50 97 GLY A CA 1
ATOM 739 C C . GLY A 1 97 ? 0.731 5.984 -13.411 1.00 86.50 97 GLY A C 1
ATOM 740 O O . GLY A 1 97 ? 1.631 6.270 -14.200 1.00 86.50 97 GLY A O 1
ATOM 741 N N . GLN A 1 98 ? 0.287 6.855 -12.501 1.00 86.31 98 GLN A N 1
ATOM 742 C CA . GLN A 1 98 ? 0.728 8.253 -12.449 1.00 86.31 98 GLN A CA 1
ATOM 743 C C . GLN A 1 98 ? 2.199 8.421 -12.049 1.00 86.31 98 GLN A C 1
ATOM 745 O O . GLN A 1 98 ? 2.896 9.218 -12.672 1.00 86.31 98 GLN A O 1
ATOM 750 N N . ASP A 1 99 ? 2.685 7.661 -11.067 1.00 84.81 99 ASP A N 1
ATOM 751 C CA . ASP A 1 99 ? 4.078 7.768 -10.608 1.00 84.81 99 ASP A CA 1
ATOM 752 C C . ASP A 1 99 ? 5.061 7.403 -11.726 1.00 84.81 99 ASP A C 1
ATOM 754 O O . ASP A 1 99 ? 6.050 8.103 -11.942 1.00 84.81 99 ASP A O 1
ATOM 758 N N . GLY A 1 100 ? 4.741 6.363 -12.503 1.00 86.50 100 GLY A N 1
ATOM 759 C CA . GLY A 1 100 ? 5.514 6.011 -13.690 1.00 86.50 100 GLY A CA 1
ATOM 760 C C . GLY A 1 100 ? 5.484 7.110 -14.753 1.00 86.50 100 GLY A C 1
ATOM 761 O O . GLY A 1 100 ? 6.526 7.441 -15.310 1.00 86.50 100 GLY A O 1
ATOM 762 N N . MET A 1 101 ? 4.326 7.733 -15.011 1.00 87.12 101 MET A N 1
ATOM 763 C CA . MET A 1 101 ? 4.252 8.858 -15.956 1.00 87.12 101 MET A CA 1
ATOM 764 C C . MET A 1 101 ? 5.163 10.015 -15.536 1.00 87.12 101 MET A C 1
ATOM 766 O O . MET A 1 101 ? 5.836 10.591 -16.386 1.00 87.12 101 MET A O 1
ATOM 770 N N . ILE A 1 102 ? 5.218 10.338 -14.241 1.00 87.88 102 ILE A N 1
ATOM 771 C CA . ILE A 1 102 ? 6.103 11.387 -13.717 1.00 87.88 102 ILE A CA 1
ATOM 772 C C . ILE A 1 102 ? 7.568 11.009 -13.946 1.00 87.88 102 ILE A C 1
ATOM 774 O O . ILE A 1 102 ? 8.331 11.829 -14.454 1.00 87.88 102 ILE A O 1
ATOM 778 N N . ALA A 1 103 ? 7.951 9.769 -13.628 1.00 87.31 103 ALA A N 1
ATOM 779 C CA . ALA A 1 103 ? 9.325 9.304 -13.791 1.00 87.31 103 ALA A CA 1
ATOM 780 C C . ALA A 1 103 ? 9.809 9.369 -15.251 1.00 87.31 103 ALA A C 1
ATOM 782 O O . ALA A 1 103 ? 10.941 9.770 -15.506 1.00 87.31 103 ALA A O 1
ATOM 783 N N . PHE A 1 104 ? 8.939 9.039 -16.208 1.00 85.62 104 PHE A N 1
ATOM 784 C CA . PHE A 1 104 ? 9.243 9.077 -17.643 1.00 85.62 104 PHE A CA 1
ATOM 785 C C . PHE A 1 104 ? 9.092 10.465 -18.286 1.00 85.62 104 PHE A C 1
ATOM 787 O O . PHE A 1 104 ? 9.502 10.650 -19.427 1.00 85.62 104 PHE A O 1
ATOM 794 N N . SER A 1 105 ? 8.515 11.441 -17.577 1.00 81.88 105 SER A N 1
ATOM 795 C CA . SER A 1 105 ? 8.377 12.824 -18.062 1.00 81.88 105 SER A CA 1
ATOM 796 C C . SER A 1 105 ? 9.574 13.711 -17.696 1.00 81.88 105 SER A C 1
ATOM 798 O O . SER A 1 105 ? 9.589 14.892 -18.047 1.00 81.88 105 SER A O 1
ATOM 800 N N . ALA A 1 106 ? 10.563 13.180 -16.969 1.00 63.66 106 ALA A N 1
ATOM 801 C CA . ALA A 1 106 ? 11.802 13.898 -16.697 1.00 63.66 106 ALA A CA 1
ATOM 802 C C . ALA A 1 106 ? 12.538 14.195 -18.023 1.00 63.66 106 ALA A C 1
ATOM 804 O O . ALA A 1 106 ? 12.540 13.343 -18.912 1.00 63.66 106 ALA A O 1
ATOM 805 N N . PRO A 1 107 ? 13.129 15.396 -18.190 1.00 51.78 107 PRO A N 1
ATOM 806 C CA . PRO A 1 107 ? 13.748 15.793 -19.451 1.00 51.78 107 PRO A CA 1
ATOM 807 C C . PRO A 1 107 ? 14.832 14.794 -19.872 1.00 51.78 107 PRO A C 1
ATOM 809 O O . PRO A 1 107 ? 15.590 14.307 -19.031 1.00 51.78 107 PRO A O 1
ATOM 812 N N . GLU A 1 108 ? 14.874 14.498 -21.175 1.00 54.53 108 GLU A N 1
ATOM 813 C CA . GLU A 1 108 ? 15.807 13.552 -21.791 1.00 54.53 108 GLU A CA 1
ATOM 814 C C . GLU A 1 108 ? 17.249 13.772 -21.317 1.00 54.53 108 GLU A C 1
ATOM 816 O O . GLU A 1 108 ? 17.696 14.904 -21.095 1.00 54.53 108 GLU A O 1
ATOM 821 N N . LYS A 1 109 ? 18.012 12.675 -21.216 1.00 48.81 109 LYS A N 1
ATOM 822 C CA . LYS A 1 109 ? 19.468 12.749 -21.096 1.00 48.81 109 LYS A CA 1
ATOM 823 C C . LYS A 1 109 ? 19.990 13.634 -22.228 1.00 48.81 109 LYS A C 1
ATOM 825 O O . LYS A 1 109 ? 19.864 13.281 -23.395 1.00 48.81 109 LYS A O 1
ATOM 830 N N . SER A 1 110 ? 20.591 14.768 -21.869 1.00 41.50 110 SER A N 1
ATOM 831 C CA . SER A 1 110 ? 21.351 15.598 -22.801 1.00 41.50 110 SER A CA 1
ATOM 832 C C . SER A 1 110 ? 22.374 14.716 -23.516 1.00 41.50 110 SER A C 1
ATOM 834 O O . SER A 1 110 ? 23.335 14.242 -22.904 1.00 41.50 110 SER A O 1
ATOM 836 N N . SER A 1 111 ? 22.152 14.462 -24.805 1.00 40.91 111 SER A N 1
ATOM 837 C CA . SER A 1 111 ? 23.167 13.893 -25.679 1.00 40.91 111 SER A CA 1
ATOM 838 C C . SER A 1 111 ? 24.346 14.865 -25.701 1.00 40.91 111 SER A C 1
ATOM 840 O O . SER A 1 111 ? 24.205 16.005 -26.152 1.00 40.91 111 SER A O 1
ATOM 842 N N . ALA A 1 112 ? 25.501 14.442 -25.184 1.00 41.12 112 ALA A N 1
ATOM 843 C CA . ALA A 1 112 ? 26.734 15.216 -25.279 1.00 41.12 112 ALA A CA 1
ATOM 844 C C . ALA A 1 112 ? 26.997 15.621 -26.746 1.00 41.12 112 ALA A C 1
ATOM 846 O O . ALA A 1 112 ? 26.740 14.819 -27.647 1.00 41.12 112 ALA A O 1
ATOM 847 N N . PRO A 1 113 ? 27.503 16.840 -27.012 1.00 41.12 113 PRO A N 1
ATOM 848 C CA . PRO A 1 113 ? 27.681 17.319 -28.374 1.00 41.12 113 PRO A CA 1
ATOM 849 C C . PRO A 1 113 ? 28.679 16.430 -29.120 1.00 41.12 113 PRO A C 1
ATOM 851 O O . PRO A 1 113 ? 29.786 16.164 -28.641 1.00 41.12 113 PRO A O 1
ATOM 854 N N . GLU A 1 114 ? 28.271 15.981 -30.304 1.00 40.72 114 GLU A N 1
ATOM 855 C CA . GLU A 1 114 ? 29.106 15.269 -31.264 1.00 40.72 114 GLU A CA 1
ATOM 856 C C . GLU A 1 114 ? 30.370 16.104 -31.533 1.00 40.72 114 GLU A C 1
ATOM 858 O O . GLU A 1 114 ? 30.301 17.254 -31.978 1.00 40.72 114 GLU A O 1
ATOM 863 N N . LYS A 1 115 ? 31.550 15.565 -31.195 1.00 42.78 115 LYS A N 1
ATOM 864 C CA . LYS A 1 115 ? 32.820 16.245 -31.473 1.00 42.78 115 LYS A CA 1
ATOM 865 C C . LYS A 1 115 ? 32.947 16.421 -32.983 1.00 42.78 115 LYS A C 1
ATOM 867 O O . LYS A 1 115 ? 33.089 15.437 -33.702 1.00 42.78 115 LYS A O 1
ATOM 872 N N . ALA A 1 116 ? 32.952 17.677 -33.431 1.00 41.59 116 ALA A N 1
ATOM 873 C CA 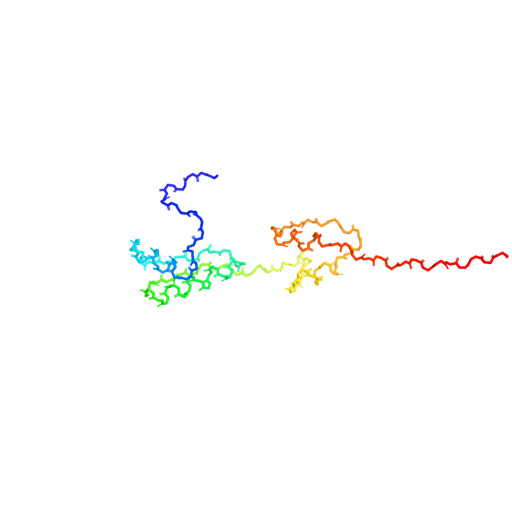. ALA A 1 116 ? 33.227 18.067 -34.806 1.00 41.59 116 ALA A CA 1
ATOM 874 C C . ALA A 1 116 ? 34.512 17.384 -35.306 1.00 41.59 116 ALA A C 1
ATOM 876 O O . ALA A 1 116 ? 35.630 17.727 -34.912 1.00 41.59 116 ALA A O 1
ATOM 877 N N . GLY A 1 117 ? 34.328 16.377 -36.159 1.00 35.84 117 GLY A N 1
ATOM 878 C CA . GLY A 1 117 ? 35.397 15.697 -36.864 1.00 35.84 117 GLY A CA 1
ATOM 879 C C . GLY A 1 117 ? 36.086 16.663 -37.819 1.00 35.84 117 GLY A C 1
ATOM 880 O O . GLY A 1 117 ? 35.479 17.186 -38.750 1.00 35.84 117 GLY A O 1
ATOM 881 N N . SER A 1 118 ? 37.375 16.876 -37.571 1.00 43.41 118 SER A N 1
ATOM 882 C CA . SER A 1 118 ? 38.327 17.528 -38.464 1.00 43.41 118 SER A CA 1
ATOM 883 C C . SER A 1 118 ? 38.217 16.973 -39.890 1.00 43.41 118 SER A C 1
ATOM 885 O O . SER A 1 118 ? 38.578 15.824 -40.144 1.00 43.41 118 SER A O 1
ATOM 887 N N . ARG A 1 119 ? 37.752 17.794 -40.839 1.00 39.00 119 ARG A N 1
ATOM 888 C CA . ARG A 1 119 ? 38.086 17.618 -42.256 1.00 39.00 119 ARG A CA 1
ATOM 889 C C . ARG A 1 119 ? 39.224 18.568 -42.591 1.00 39.00 119 ARG A C 1
ATOM 891 O O . ARG A 1 119 ? 39.023 19.772 -42.712 1.00 39.00 119 ARG A O 1
ATOM 898 N N . ARG A 1 120 ? 40.416 17.988 -42.737 1.00 40.53 120 ARG A N 1
ATOM 899 C CA . ARG A 1 120 ? 41.492 18.560 -43.546 1.00 40.53 120 ARG A CA 1
ATOM 900 C C . ARG A 1 120 ? 41.038 18.588 -45.006 1.00 40.53 120 ARG A C 1
ATOM 902 O O . ARG A 1 120 ? 40.593 17.562 -45.521 1.00 40.53 120 ARG A O 1
ATOM 909 N N . ILE A 1 121 ? 41.213 19.739 -45.636 1.00 45.72 121 ILE A N 1
ATOM 910 C CA . ILE A 1 121 ? 41.661 19.882 -47.023 1.00 45.72 121 ILE A CA 1
ATOM 911 C C . ILE A 1 121 ? 42.925 20.730 -46.980 1.00 45.72 121 ILE A C 1
ATOM 913 O O . ILE A 1 121 ? 42.964 21.652 -46.133 1.00 45.72 121 ILE A O 1
#